Protein AF-A0A527UWH0-F1 (afdb_monomer_lite)

Secondary structure (DSSP, 8-state):
---EE----EE-TTSEEEEEEE-SSSEEEEEEEHHHHHHHHHHHHHHHHHHHHHTT---TTS-EEE-HHHHHT-

Sequence (74 aa):
MGLVFTGERGATERFELWLEAFDGTERVLVVTSTEAIEDFGLDAVREMASKKYDAGQLDEIGRVRVLTSDLQGR

Radius of gyration: 11.22 Å; chains: 1; bounding box: 28×26×22 Å

pLDDT: mean 81.57, std 10.72, range [53.5, 90.94]

Structure (mmCIF, N/CA/C/O backbone):
data_AF-A0A527UWH0-F1
#
_entry.id   AF-A0A527UWH0-F1
#
loop_
_atom_site.group_PDB
_atom_site.id
_atom_site.type_symbol
_atom_site.label_atom_id
_atom_site.label_alt_id
_atom_site.label_comp_id
_atom_site.label_asym_id
_atom_site.label_entity_id
_atom_site.label_seq_id
_atom_site.pdbx_PDB_ins_code
_atom_site.Cartn_x
_atom_site.Cartn_y
_atom_site.Cartn_z
_atom_site.occupancy
_atom_site.B_iso_or_equiv
_atom_site.auth_seq_id
_atom_site.auth_comp_id
_atom_site.auth_asym_id
_atom_site.auth_atom_id
_atom_site.pdbx_PDB_model_num
ATOM 1 N N . MET A 1 1 ? -10.546 -4.587 5.750 1.00 56.84 1 MET A N 1
ATOM 2 C CA . MET A 1 1 ? -11.202 -4.467 4.419 1.00 56.84 1 MET A CA 1
ATOM 3 C C . MET A 1 1 ? -10.081 -4.181 3.435 1.00 56.84 1 MET A C 1
ATOM 5 O O . MET A 1 1 ? -9.190 -3.434 3.800 1.00 56.84 1 MET A O 1
ATOM 9 N N . GLY A 1 2 ? -10.052 -4.823 2.266 1.00 68.19 2 GLY A N 1
ATOM 10 C CA . GLY A 1 2 ? -8.903 -4.702 1.358 1.00 68.19 2 GLY A CA 1
ATOM 11 C C . GLY A 1 2 ? -8.879 -3.366 0.616 1.00 68.19 2 GLY A C 1
ATOM 12 O O . GLY A 1 2 ? -9.924 -2.889 0.180 1.00 68.19 2 GLY A O 1
ATOM 13 N N . LEU A 1 3 ? -7.688 -2.793 0.442 1.00 81.31 3 LEU A N 1
ATOM 14 C CA . LEU A 1 3 ? -7.486 -1.600 -0.378 1.00 81.31 3 LEU A CA 1
ATOM 15 C C . LEU A 1 3 ? -7.769 -1.897 -1.859 1.00 81.31 3 LEU A C 1
ATOM 17 O O . LEU A 1 3 ? -7.142 -2.771 -2.462 1.00 81.31 3 LEU A O 1
ATOM 21 N N . VAL A 1 4 ? -8.677 -1.135 -2.469 1.00 83.38 4 VAL A N 1
ATOM 22 C CA . VAL A 1 4 ? -8.966 -1.195 -3.906 1.00 83.38 4 VAL A CA 1
ATOM 23 C C . VAL A 1 4 ? -8.154 -0.123 -4.622 1.00 83.38 4 VAL A C 1
ATOM 25 O O . VAL A 1 4 ? -8.442 1.064 -4.513 1.00 83.38 4 VAL A O 1
ATOM 28 N N . PHE A 1 5 ? -7.130 -0.531 -5.367 1.00 81.94 5 PHE A N 1
ATOM 29 C CA . PHE A 1 5 ? -6.261 0.391 -6.099 1.00 81.94 5 PHE A CA 1
ATOM 30 C C . PHE A 1 5 ? -6.947 0.880 -7.376 1.00 81.94 5 PHE A C 1
ATOM 32 O O . PHE A 1 5 ? -7.067 0.129 -8.343 1.00 81.94 5 PHE A O 1
ATOM 39 N N . THR A 1 6 ? -7.384 2.139 -7.381 1.00 73.38 6 THR A N 1
ATOM 40 C CA . THR A 1 6 ? -8.085 2.769 -8.514 1.00 73.38 6 THR A CA 1
ATOM 41 C C . THR A 1 6 ? -7.124 3.342 -9.551 1.00 73.38 6 THR A C 1
ATOM 43 O O . THR A 1 6 ? -7.492 3.484 -10.712 1.00 73.38 6 THR A O 1
ATOM 46 N N . GLY A 1 7 ? -5.871 3.563 -9.143 1.00 66.12 7 GLY A N 1
ATOM 47 C CA . GLY A 1 7 ? -4.769 3.973 -10.001 1.00 66.12 7 GLY A CA 1
ATOM 48 C C . GLY A 1 7 ? -4.764 5.465 -10.320 1.00 66.12 7 GLY A C 1
ATOM 49 O O . GLY A 1 7 ? -5.769 6.012 -10.735 1.00 66.12 7 GLY A O 1
ATOM 50 N N . GLU A 1 8 ? -3.591 6.073 -10.155 1.00 57.88 8 GLU A N 1
ATOM 51 C CA . GLU A 1 8 ? -2.952 7.034 -11.060 1.00 57.88 8 GLU A CA 1
ATOM 52 C C . GLU A 1 8 ? -1.511 7.213 -10.553 1.00 57.88 8 GLU A C 1
ATOM 54 O O . GLU A 1 8 ? -1.278 7.391 -9.360 1.00 57.88 8 GLU A O 1
ATOM 59 N N . ARG A 1 9 ? -0.528 7.049 -11.449 1.00 59.84 9 ARG A N 1
ATOM 60 C CA . ARG A 1 9 ? 0.908 7.153 -11.147 1.00 59.84 9 ARG A CA 1
ATOM 61 C C . ARG A 1 9 ? 1.285 8.632 -11.076 1.00 59.84 9 ARG A C 1
ATOM 63 O O . ARG A 1 9 ? 1.621 9.226 -12.096 1.00 59.84 9 ARG A O 1
ATOM 70 N N . GLY A 1 10 ? 1.253 9.222 -9.887 1.00 56.88 10 GLY A N 1
ATOM 71 C CA . GLY A 1 10 ? 1.916 10.503 -9.650 1.00 56.88 10 GLY A CA 1
ATOM 72 C C . GLY A 1 10 ? 3.399 10.257 -9.389 1.00 56.88 10 GLY A C 1
ATOM 73 O O . GLY A 1 10 ? 3.737 9.735 -8.330 1.00 56.88 10 GLY A O 1
ATOM 74 N N . ALA A 1 11 ? 4.276 10.577 -10.343 1.00 54.41 11 ALA A N 1
ATOM 75 C CA . ALA A 1 11 ? 5.718 10.599 -10.105 1.00 54.41 11 ALA A CA 1
ATOM 76 C C . ALA A 1 11 ? 6.106 11.988 -9.593 1.00 54.41 11 ALA A C 1
ATOM 78 O O . ALA A 1 11 ? 5.911 12.981 -10.295 1.00 54.41 11 ALA A O 1
ATOM 79 N N . THR A 1 12 ? 6.634 12.076 -8.375 1.00 55.75 12 THR A N 1
ATOM 80 C CA . THR A 1 12 ? 7.300 13.300 -7.918 1.00 55.75 12 THR A CA 1
ATOM 81 C C . THR A 1 12 ? 8.773 13.264 -8.331 1.00 55.75 12 THR A C 1
ATOM 83 O O . THR A 1 12 ? 9.340 12.200 -8.575 1.00 55.75 12 THR A O 1
ATOM 86 N N . GLU A 1 13 ? 9.430 14.427 -8.394 1.00 55.50 13 GLU A N 1
ATOM 87 C CA . GLU A 1 13 ? 10.844 14.586 -8.794 1.00 55.50 13 GLU A CA 1
ATOM 88 C C . GLU A 1 13 ? 11.859 13.813 -7.912 1.00 55.50 13 GLU A C 1
ATOM 90 O O . GLU A 1 13 ? 13.062 13.871 -8.156 1.00 55.50 13 GLU A O 1
ATOM 95 N N . ARG A 1 14 ? 11.402 13.081 -6.882 1.00 59.00 14 ARG A N 1
ATOM 96 C CA . ARG A 1 14 ? 12.222 12.389 -5.872 1.00 59.00 14 ARG A CA 1
ATOM 97 C C . ARG A 1 14 ? 12.129 10.857 -5.894 1.00 59.00 14 ARG A C 1
ATOM 99 O O . ARG A 1 14 ? 12.336 10.234 -4.862 1.00 59.00 14 ARG A O 1
ATOM 106 N N . PHE A 1 15 ? 11.875 10.237 -7.049 1.00 68.06 15 PHE A N 1
ATOM 107 C CA . PHE A 1 15 ? 11.841 8.764 -7.204 1.00 68.06 15 PHE A CA 1
ATOM 108 C C . PHE A 1 15 ? 10.729 8.053 -6.404 1.00 68.06 15 PHE A C 1
ATOM 110 O O . PHE A 1 15 ? 10.702 6.822 -6.322 1.00 68.06 15 PHE A O 1
ATOM 117 N N . GLU A 1 16 ? 9.796 8.825 -5.847 1.00 76.88 16 GLU A N 1
ATOM 118 C CA . GLU A 1 16 ? 8.619 8.340 -5.140 1.00 76.88 16 GLU A CA 1
ATOM 119 C C . GLU A 1 16 ? 7.412 8.358 -6.089 1.00 76.88 16 GLU A C 1
ATOM 121 O O . GLU A 1 16 ? 7.129 9.339 -6.781 1.00 76.88 16 GLU A O 1
ATOM 126 N N . LEU A 1 17 ? 6.698 7.242 -6.111 1.00 84.31 17 LEU A N 1
ATOM 127 C CA . LEU A 1 17 ? 5.470 7.002 -6.844 1.00 84.31 17 LEU A CA 1
ATOM 128 C C . LEU A 1 17 ? 4.303 6.949 -5.875 1.00 84.31 17 LEU A C 1
ATOM 130 O O . LEU A 1 17 ? 4.354 6.281 -4.840 1.00 84.31 17 LEU A O 1
ATOM 134 N N . TRP A 1 18 ? 3.228 7.637 -6.229 1.00 86.25 18 TRP A N 1
ATOM 135 C CA . TRP A 1 18 ? 1.986 7.590 -5.473 1.00 86.25 18 TRP A CA 1
ATOM 136 C C . TRP A 1 18 ? 0.995 6.677 -6.181 1.00 86.25 18 TRP A C 1
ATOM 138 O O . TRP A 1 18 ? 0.843 6.724 -7.402 1.00 86.25 18 TRP A O 1
ATOM 148 N N . LEU A 1 19 ? 0.351 5.820 -5.400 1.00 86.94 19 LEU A N 1
ATOM 149 C CA . LEU A 1 19 ? -0.711 4.926 -5.815 1.00 86.94 19 LEU A CA 1
ATOM 150 C C . LEU A 1 19 ? -1.951 5.284 -5.012 1.00 86.94 19 LEU A C 1
ATOM 152 O O . LEU A 1 19 ? -1.935 5.309 -3.782 1.00 86.94 19 LEU A O 1
ATOM 156 N N . GLU A 1 20 ? -3.036 5.537 -5.719 1.00 87.50 20 GLU A N 1
ATOM 157 C CA . GLU A 1 20 ? -4.320 5.778 -5.086 1.00 87.50 20 GLU A CA 1
ATOM 158 C C . GLU A 1 20 ? -5.042 4.460 -4.828 1.00 87.50 20 GLU A C 1
ATOM 160 O O . GLU A 1 20 ? -5.147 3.598 -5.711 1.00 87.50 20 GLU A O 1
ATOM 165 N N . ALA A 1 21 ? -5.536 4.324 -3.604 1.00 88.12 21 ALA A N 1
ATOM 166 C CA . ALA A 1 21 ? -6.361 3.228 -3.150 1.00 88.12 21 ALA A CA 1
ATOM 167 C C . ALA A 1 21 ? -7.637 3.749 -2.485 1.00 88.12 21 ALA A C 1
ATOM 169 O O . ALA A 1 21 ? -7.723 4.898 -2.059 1.00 88.12 21 ALA A O 1
ATOM 170 N N . PHE A 1 22 ? -8.640 2.889 -2.400 1.00 86.62 22 PHE A N 1
ATOM 171 C CA . PHE A 1 22 ? -9.911 3.165 -1.754 1.00 86.62 22 PHE A CA 1
ATOM 172 C C . PHE A 1 22 ? -10.217 2.031 -0.779 1.00 86.62 22 PHE A C 1
ATOM 174 O O . PHE A 1 22 ? -10.190 0.864 -1.172 1.00 86.62 22 PHE A O 1
ATOM 181 N N . ASP A 1 23 ? -10.478 2.354 0.484 1.00 84.00 23 ASP A N 1
ATOM 182 C CA . ASP A 1 23 ? -10.792 1.355 1.518 1.00 84.00 23 ASP A CA 1
ATOM 183 C C . ASP A 1 23 ? -12.293 0.994 1.566 1.00 84.00 23 ASP A C 1
ATOM 185 O O . ASP A 1 23 ? -12.691 0.058 2.258 1.00 84.00 23 ASP A O 1
ATOM 189 N N . GLY A 1 24 ? -13.125 1.722 0.810 1.00 81.19 24 GLY A N 1
ATOM 190 C CA . GLY A 1 24 ? -14.587 1.627 0.824 1.00 81.19 24 GLY A CA 1
ATOM 191 C C . GLY A 1 24 ? -15.278 2.886 1.357 1.00 81.19 24 GLY A C 1
ATOM 192 O O . GLY A 1 24 ? -16.449 3.108 1.046 1.00 81.19 24 GLY A O 1
ATOM 193 N N . THR A 1 25 ? -14.555 3.726 2.097 1.00 82.31 25 THR A N 1
ATOM 194 C CA . THR A 1 25 ? -15.069 4.930 2.764 1.00 82.31 25 THR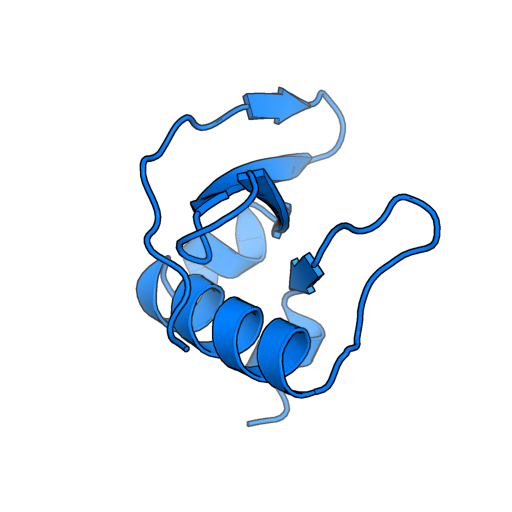 A CA 1
ATOM 195 C C . THR A 1 25 ? -14.301 6.175 2.328 1.00 82.31 25 THR A C 1
ATOM 197 O O . THR A 1 25 ? -14.901 7.206 2.022 1.00 82.31 25 THR A O 1
ATOM 200 N N . GLU A 1 26 ? -12.979 6.078 2.252 1.00 84.81 26 GLU A N 1
ATOM 201 C CA . GLU A 1 26 ? -12.061 7.175 1.996 1.00 84.81 26 GLU A CA 1
ATOM 202 C C . GLU A 1 26 ? -10.942 6.797 1.013 1.00 84.81 26 GLU A C 1
ATOM 204 O O . GLU A 1 26 ? -10.645 5.630 0.737 1.00 84.81 26 GLU A O 1
ATOM 209 N N . ARG A 1 27 ? -10.332 7.831 0.422 1.00 85.50 27 ARG A N 1
ATOM 210 C CA . ARG A 1 27 ? -9.169 7.675 -0.459 1.00 85.50 27 ARG A CA 1
ATOM 211 C C . ARG A 1 27 ? -7.923 7.515 0.398 1.00 85.50 27 ARG A C 1
ATOM 213 O O . ARG A 1 27 ? -7.587 8.397 1.181 1.00 85.50 27 ARG A O 1
ATOM 220 N N . VAL A 1 28 ? -7.208 6.427 0.169 1.00 86.69 28 VAL A N 1
ATOM 221 C CA . VAL A 1 28 ? -5.941 6.095 0.808 1.00 86.69 28 VAL A CA 1
ATOM 222 C C . VAL A 1 28 ? -4.818 6.319 -0.194 1.00 86.69 28 VAL A C 1
ATOM 224 O O . VAL A 1 28 ? -4.809 5.757 -1.289 1.00 86.69 28 VAL A O 1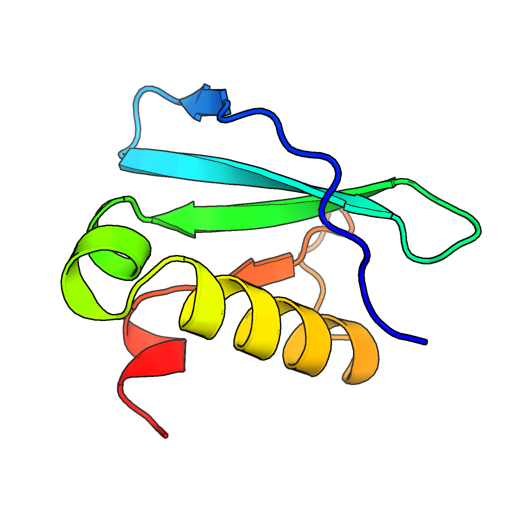
ATOM 227 N N . LEU A 1 29 ? -3.843 7.136 0.187 1.00 89.19 29 LEU A N 1
ATOM 228 C CA . LEU A 1 29 ? -2.639 7.356 -0.606 1.00 89.19 29 LEU A CA 1
ATOM 229 C C . LEU A 1 29 ? -1.557 6.371 -0.178 1.00 89.19 29 LEU A C 1
ATOM 231 O O . LEU A 1 29 ? -1.176 6.322 0.991 1.00 89.19 29 LEU A O 1
ATOM 235 N N . VAL A 1 30 ? -1.033 5.620 -1.139 1.00 89.44 30 VAL A N 1
ATOM 236 C CA . VAL A 1 30 ? 0.092 4.710 -0.947 1.00 89.44 30 VAL A CA 1
ATOM 237 C C . VAL A 1 30 ? 1.316 5.297 -1.636 1.00 89.44 30 VAL A C 1
ATOM 239 O O . VAL A 1 30 ? 1.307 5.546 -2.835 1.00 89.44 30 VAL A O 1
ATOM 242 N N . VAL A 1 31 ? 2.380 5.527 -0.879 1.00 89.50 31 VAL A N 1
ATOM 243 C CA . VAL A 1 31 ? 3.660 6.032 -1.375 1.00 89.50 31 VAL A CA 1
ATOM 244 C C . VAL A 1 31 ? 4.626 4.863 -1.485 1.00 89.50 31 VAL A C 1
ATOM 246 O O . VAL A 1 31 ? 4.823 4.120 -0.524 1.00 89.50 31 VAL A O 1
ATOM 249 N N . THR A 1 32 ? 5.239 4.701 -2.649 1.00 88.50 32 THR A N 1
ATOM 250 C CA . THR A 1 32 ? 6.249 3.675 -2.903 1.00 88.50 32 THR A CA 1
ATOM 251 C C . THR A 1 32 ? 7.386 4.223 -3.752 1.00 88.50 32 THR A C 1
ATOM 253 O O . THR A 1 32 ? 7.264 5.305 -4.310 1.00 88.50 32 THR A O 1
ATOM 256 N N . SER A 1 33 ? 8.493 3.500 -3.866 1.00 86.25 33 SER A N 1
ATOM 257 C CA . SER A 1 33 ? 9.601 3.884 -4.747 1.00 86.25 33 SER A CA 1
ATOM 258 C C . SER A 1 33 ? 9.480 3.178 -6.093 1.00 86.25 33 SER A C 1
ATOM 260 O O . SER A 1 33 ? 9.003 2.044 -6.150 1.00 86.25 33 SER A O 1
ATOM 262 N N . THR A 1 34 ? 9.959 3.800 -7.173 1.00 83.94 34 THR A N 1
ATOM 263 C CA . THR A 1 34 ? 10.025 3.133 -8.489 1.00 83.94 34 THR A CA 1
ATOM 264 C C . THR A 1 34 ? 10.793 1.814 -8.407 1.00 83.94 34 THR A C 1
ATOM 266 O O . THR A 1 34 ? 10.281 0.793 -8.851 1.00 83.94 34 THR A O 1
ATOM 269 N N . GLU A 1 35 ? 11.930 1.814 -7.706 1.00 85.06 35 GLU A N 1
ATOM 270 C CA . GLU A 1 35 ? 12.745 0.621 -7.440 1.00 85.06 35 GLU A CA 1
ATOM 271 C C . GLU A 1 35 ? 11.933 -0.507 -6.780 1.00 85.06 35 GLU A C 1
ATOM 273 O O . GLU A 1 35 ? 12.016 -1.655 -7.186 1.00 85.06 35 GLU A O 1
ATOM 278 N N . ALA A 1 36 ? 11.038 -0.194 -5.835 1.00 86.38 36 ALA A N 1
ATOM 279 C CA . ALA A 1 36 ? 10.204 -1.210 -5.186 1.00 86.38 36 ALA A CA 1
ATOM 280 C C . ALA A 1 36 ? 9.263 -1.915 -6.170 1.00 86.38 36 ALA A C 1
ATOM 282 O O . ALA A 1 36 ? 9.024 -3.117 -6.055 1.00 86.38 36 ALA A O 1
ATOM 283 N N . ILE A 1 37 ? 8.737 -1.176 -7.146 1.00 86.38 37 ILE A N 1
ATOM 284 C CA . ILE A 1 37 ? 7.890 -1.742 -8.195 1.00 86.38 37 ILE A CA 1
ATOM 285 C C . ILE A 1 37 ? 8.734 -2.524 -9.204 1.00 86.38 37 ILE A C 1
ATOM 287 O O . ILE A 1 37 ? 8.275 -3.558 -9.682 1.00 86.38 37 ILE A O 1
ATOM 291 N N . GLU A 1 38 ? 9.927 -2.042 -9.547 1.00 85.38 38 GLU A N 1
ATOM 292 C CA . GLU A 1 38 ? 10.816 -2.700 -10.511 1.00 85.38 38 GLU A CA 1
ATOM 293 C C . GLU A 1 38 ? 11.403 -4.010 -9.963 1.00 85.38 38 GLU A C 1
ATOM 295 O O . GLU A 1 38 ? 11.395 -5.012 -10.675 1.00 85.38 38 GLU A O 1
ATOM 300 N N . ASP A 1 39 ? 11.821 -4.039 -8.695 1.00 87.38 39 ASP A N 1
ATOM 301 C CA . ASP A 1 39 ? 12.415 -5.216 -8.051 1.00 87.38 39 ASP A CA 1
ATOM 302 C C . ASP A 1 39 ? 11.379 -6.267 -7.622 1.00 87.38 39 ASP A C 1
ATOM 304 O O . ASP A 1 39 ? 11.601 -7.466 -7.795 1.00 87.38 39 ASP A O 1
ATOM 308 N N . PHE A 1 40 ? 10.241 -5.846 -7.055 1.00 88.25 40 PHE A N 1
ATOM 309 C CA . PHE A 1 40 ? 9.267 -6.765 -6.436 1.00 88.25 40 PHE A CA 1
ATOM 310 C C . PHE A 1 40 ? 7.934 -6.852 -7.179 1.00 88.25 40 PHE A C 1
ATOM 312 O O . PHE A 1 40 ? 7.121 -7.739 -6.910 1.00 88.25 40 PHE A O 1
ATOM 319 N N . GLY A 1 41 ? 7.689 -5.941 -8.116 1.00 87.94 41 GLY A N 1
ATOM 320 C CA . GLY A 1 41 ? 6.419 -5.835 -8.813 1.00 87.94 41 GLY A CA 1
ATOM 321 C C . GLY A 1 41 ? 5.369 -5.030 -8.047 1.00 87.94 41 GLY A C 1
ATOM 322 O O . GLY A 1 41 ? 5.329 -4.952 -6.817 1.00 87.94 41 GLY A O 1
ATOM 323 N N . LEU A 1 42 ? 4.439 -4.457 -8.813 1.00 85.50 42 LEU A N 1
ATOM 324 C CA . LEU A 1 42 ? 3.334 -3.658 -8.281 1.00 85.50 42 LEU A CA 1
ATOM 325 C C . LEU A 1 42 ? 2.416 -4.462 -7.346 1.00 85.50 42 LEU A C 1
ATOM 327 O O . LEU A 1 42 ? 1.844 -3.899 -6.418 1.00 85.50 42 LEU A O 1
ATOM 331 N N . ASP A 1 43 ? 2.264 -5.764 -7.587 1.00 88.06 43 ASP A N 1
ATOM 332 C CA . ASP A 1 43 ? 1.3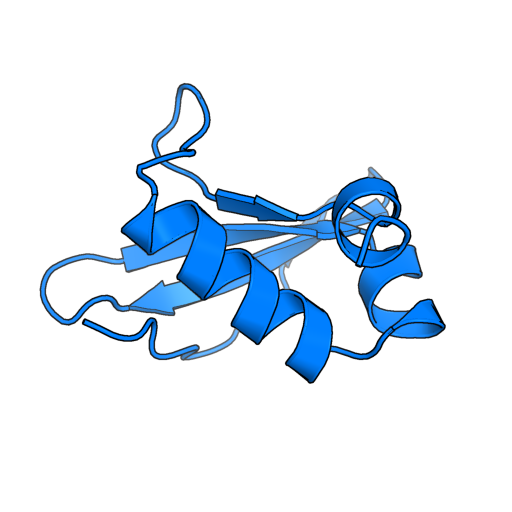88 -6.631 -6.794 1.00 88.06 43 ASP A CA 1
ATOM 333 C C . ASP A 1 43 ? 1.910 -6.805 -5.359 1.00 88.06 43 ASP A C 1
ATOM 335 O O . ASP A 1 43 ? 1.167 -6.617 -4.396 1.00 88.06 43 ASP A O 1
ATOM 339 N N . ALA A 1 44 ? 3.222 -7.018 -5.209 1.00 88.56 44 ALA A N 1
ATOM 340 C CA . ALA A 1 44 ? 3.875 -7.101 -3.905 1.00 88.56 44 ALA A CA 1
ATOM 341 C C . ALA A 1 44 ? 3.754 -5.784 -3.123 1.00 88.56 44 ALA A C 1
ATOM 343 O O . ALA A 1 44 ? 3.465 -5.797 -1.924 1.00 88.56 44 ALA A O 1
ATOM 344 N N . VAL A 1 45 ? 3.908 -4.645 -3.808 1.00 88.94 45 VAL A N 1
ATOM 345 C CA . VAL A 1 45 ? 3.708 -3.314 -3.218 1.00 88.94 45 VAL A CA 1
ATOM 346 C C . VAL A 1 45 ? 2.270 -3.135 -2.730 1.00 88.94 45 VAL A C 1
ATOM 348 O O . VAL A 1 45 ? 2.058 -2.678 -1.609 1.00 88.94 45 VAL A O 1
ATOM 351 N N . ARG A 1 46 ? 1.276 -3.513 -3.542 1.00 88.62 46 ARG A N 1
ATOM 352 C CA . ARG A 1 46 ? -0.151 -3.411 -3.191 1.00 88.62 46 ARG A CA 1
ATOM 353 C C . ARG A 1 46 ? -0.511 -4.275 -1.992 1.00 88.62 46 ARG A C 1
ATOM 355 O O . ARG A 1 46 ? -1.205 -3.819 -1.086 1.00 88.62 46 ARG A O 1
ATOM 362 N N . GLU A 1 47 ? -0.021 -5.507 -1.970 1.00 89.88 47 GLU A N 1
ATOM 363 C CA . GLU A 1 47 ? -0.278 -6.431 -0.873 1.00 89.88 47 GLU A CA 1
ATOM 364 C C . GLU A 1 47 ? 0.372 -5.945 0.428 1.00 89.88 47 GLU A C 1
ATOM 366 O O . GLU A 1 47 ? -0.268 -5.945 1.482 1.00 89.88 47 GLU A O 1
ATOM 371 N N . MET A 1 48 ? 1.619 -5.467 0.359 1.00 90.56 48 MET A N 1
ATOM 372 C CA . MET A 1 48 ? 2.299 -4.878 1.512 1.00 90.56 48 MET A CA 1
ATOM 373 C C . MET A 1 48 ? 1.586 -3.613 1.997 1.00 90.56 48 MET A C 1
ATOM 375 O O . MET A 1 48 ? 1.398 -3.436 3.198 1.00 90.56 48 MET A O 1
ATOM 379 N N . ALA A 1 49 ? 1.129 -2.763 1.079 1.00 89.62 49 ALA A N 1
ATOM 380 C CA . ALA A 1 49 ? 0.359 -1.576 1.420 1.00 89.62 49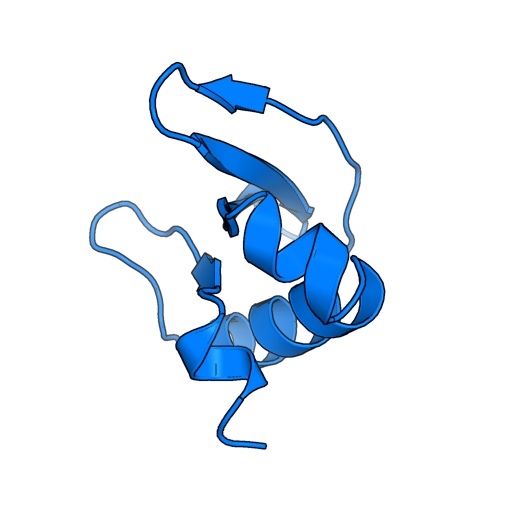 ALA A CA 1
ATOM 381 C C . ALA A 1 49 ? -0.939 -1.934 2.152 1.00 89.62 49 ALA A C 1
ATOM 383 O O . ALA A 1 49 ? -1.234 -1.337 3.184 1.00 89.62 49 ALA A O 1
ATOM 384 N N . SER A 1 50 ? -1.680 -2.943 1.680 1.00 89.44 50 SER A N 1
ATOM 385 C CA . SER A 1 50 ? -2.886 -3.405 2.376 1.00 89.44 50 SER A CA 1
ATOM 386 C C . SER A 1 50 ? -2.557 -3.922 3.775 1.00 89.44 50 SER A C 1
ATOM 388 O O . SER A 1 50 ? -3.234 -3.557 4.727 1.00 89.44 50 SER A O 1
ATOM 390 N N . LYS A 1 51 ? -1.478 -4.701 3.935 1.00 89.88 51 LYS A N 1
ATOM 391 C CA . LYS A 1 51 ? -1.048 -5.194 5.254 1.00 89.88 51 LYS A CA 1
ATOM 392 C C . LYS A 1 51 ? -0.707 -4.064 6.218 1.00 89.88 51 LYS A C 1
ATOM 394 O O . LYS A 1 51 ? -1.126 -4.099 7.370 1.00 89.88 51 LYS A O 1
ATOM 399 N N . LYS A 1 52 ? 0.042 -3.063 5.754 1.00 90.25 52 LYS A N 1
ATOM 400 C CA . LYS A 1 52 ? 0.389 -1.886 6.558 1.00 90.25 52 LYS A CA 1
ATOM 401 C C . LYS A 1 52 ? -0.839 -1.066 6.929 1.00 90.25 52 LYS A C 1
ATOM 403 O O . LYS A 1 52 ? -0.940 -0.612 8.065 1.00 90.25 52 LYS A O 1
ATOM 408 N N . TYR A 1 53 ? -1.768 -0.914 5.993 1.00 88.94 53 TYR A N 1
ATOM 409 C CA . TYR A 1 53 ? -3.028 -0.222 6.220 1.00 88.94 53 TYR A CA 1
ATOM 410 C C . TYR A 1 53 ? -3.883 -0.926 7.281 1.00 88.94 53 TYR A C 1
ATOM 412 O O . TYR A 1 53 ? -4.258 -0.295 8.265 1.00 88.94 53 TYR A O 1
ATOM 420 N N . ASP A 1 54 ? -4.102 -2.241 7.156 1.00 87.56 54 ASP A N 1
ATOM 421 C CA . ASP A 1 54 ? -4.812 -3.038 8.170 1.00 87.56 54 ASP A CA 1
ATOM 422 C C . ASP A 1 54 ? -4.084 -3.024 9.534 1.00 87.56 54 ASP A C 1
ATOM 424 O O . ASP A 1 54 ? -4.725 -3.113 10.580 1.00 87.56 54 ASP A O 1
ATOM 428 N N . ALA A 1 55 ? -2.755 -2.867 9.549 1.00 88.50 55 ALA A N 1
ATOM 429 C CA . ALA A 1 55 ? -1.960 -2.712 10.770 1.00 88.50 55 ALA A CA 1
ATOM 430 C C . ALA A 1 55 ? -1.958 -1.281 11.349 1.00 88.50 55 ALA A C 1
ATOM 432 O O 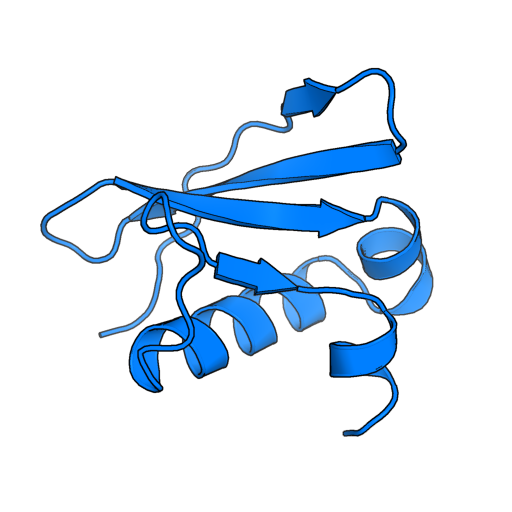. ALA A 1 55 ? -1.313 -1.044 12.371 1.00 88.50 55 ALA A O 1
ATOM 433 N N . GLY A 1 56 ? -2.629 -0.317 10.706 1.00 87.88 56 GLY A N 1
ATOM 434 C CA . GLY A 1 56 ? -2.637 1.089 11.120 1.00 87.88 56 GLY A CA 1
ATOM 435 C C . GLY A 1 56 ? -1.282 1.794 10.975 1.00 87.88 56 GLY A C 1
ATOM 436 O O . GLY A 1 56 ? -1.051 2.821 11.609 1.00 87.88 56 GLY A O 1
ATOM 437 N N . GLN A 1 57 ? -0.370 1.254 10.160 1.00 88.19 57 GLN A N 1
ATOM 438 C CA . GLN A 1 57 ? 0.960 1.816 9.907 1.00 88.19 57 GLN A CA 1
ATOM 439 C C . GLN A 1 57 ? 0.891 2.929 8.856 1.00 88.19 57 GLN A C 1
ATOM 441 O O . GLN A 1 57 ? 1.355 2.782 7.721 1.00 88.19 57 GLN A O 1
ATOM 446 N N . LEU A 1 58 ? 0.278 4.038 9.257 1.00 87.81 58 LEU A N 1
ATOM 447 C CA . LEU A 1 58 ? 0.126 5.243 8.453 1.00 87.81 58 LEU A CA 1
ATOM 448 C C . LEU A 1 58 ? 1.167 6.294 8.855 1.00 87.81 58 LEU A C 1
ATOM 450 O O . LEU A 1 58 ? 1.553 6.399 10.017 1.00 87.81 58 LEU A O 1
ATOM 454 N N . ASP A 1 59 ? 1.617 7.068 7.875 1.00 85.25 59 ASP A N 1
ATOM 455 C CA . ASP A 1 59 ? 2.473 8.238 8.070 1.00 85.25 59 ASP A CA 1
ATOM 456 C C . ASP A 1 59 ? 1.668 9.415 8.665 1.00 85.25 59 ASP A C 1
ATOM 458 O O . ASP A 1 59 ? 0.437 9.361 8.733 1.00 85.25 59 ASP A O 1
ATOM 462 N N . GLU A 1 60 ? 2.329 10.510 9.052 1.00 81.75 60 GLU A N 1
ATOM 463 C CA . GLU A 1 60 ? 1.717 11.652 9.766 1.00 81.75 60 GLU A CA 1
ATOM 464 C C . GLU A 1 60 ? 0.576 12.333 8.986 1.00 81.75 60 GLU A C 1
ATOM 466 O O . GLU A 1 60 ? -0.253 13.041 9.555 1.00 81.75 60 GLU A O 1
ATOM 471 N N . ILE A 1 61 ? 0.518 12.096 7.674 1.00 82.38 61 ILE A N 1
ATOM 472 C CA . ILE A 1 61 ? -0.484 12.637 6.748 1.00 82.38 61 ILE A CA 1
ATOM 473 C C . ILE A 1 61 ? -1.514 11.562 6.330 1.00 82.38 61 ILE A C 1
ATOM 475 O O . ILE A 1 61 ? -2.208 11.729 5.330 1.00 82.38 61 ILE A O 1
ATOM 479 N N . GLY A 1 62 ? -1.589 10.429 7.040 1.00 83.69 62 GLY A N 1
ATOM 480 C CA . GLY A 1 62 ? -2.559 9.353 6.784 1.00 83.69 62 GLY A CA 1
ATOM 481 C C . GLY A 1 62 ? -2.254 8.493 5.551 1.00 83.69 62 GLY A C 1
ATOM 482 O O . GLY A 1 62 ? -3.156 7.905 4.961 1.00 83.69 62 GLY A O 1
ATOM 483 N N . ARG A 1 63 ? -0.988 8.438 5.121 1.00 88.12 63 ARG A N 1
ATOM 484 C CA . ARG A 1 63 ? -0.556 7.717 3.909 1.00 88.12 63 ARG A CA 1
ATOM 485 C C . ARG A 1 63 ? 0.138 6.414 4.269 1.00 88.12 63 ARG A C 1
ATOM 487 O O . 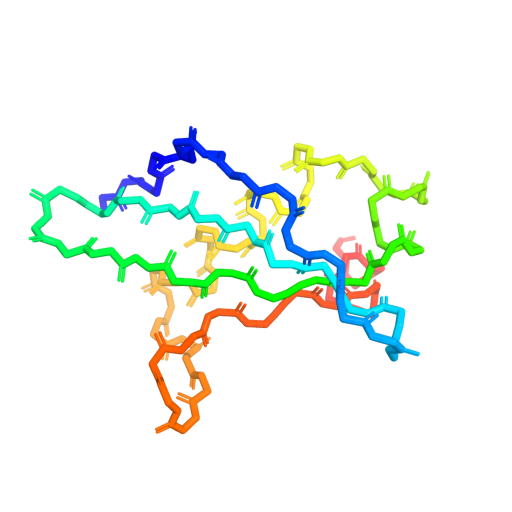ARG A 1 63 ? 0.835 6.345 5.274 1.00 88.12 63 ARG A O 1
ATOM 494 N N . VAL A 1 64 ? 0.030 5.405 3.415 1.00 90.94 64 VAL A N 1
ATOM 495 C CA . VAL A 1 64 ? 0.757 4.142 3.585 1.00 90.94 64 VAL A CA 1
ATOM 496 C C . VAL A 1 64 ? 2.085 4.226 2.845 1.00 90.94 64 VAL A C 1
ATOM 498 O O . VAL A 1 64 ? 2.089 4.412 1.633 1.00 90.94 64 VAL A O 1
ATOM 501 N N . ARG A 1 65 ? 3.217 4.052 3.532 1.00 90.69 65 ARG A N 1
ATOM 502 C CA . ARG A 1 65 ? 4.537 4.032 2.881 1.00 90.69 65 ARG A CA 1
ATOM 503 C C . ARG A 1 65 ? 5.067 2.606 2.731 1.00 90.69 65 ARG A C 1
ATOM 505 O O . ARG A 1 65 ? 5.233 1.896 3.726 1.00 90.69 65 ARG A O 1
ATOM 512 N N . VAL A 1 66 ? 5.365 2.211 1.495 1.00 89.69 66 VAL A N 1
ATOM 513 C CA . VAL A 1 66 ? 5.937 0.905 1.139 1.00 89.69 66 VAL A CA 1
ATOM 514 C C . VAL A 1 66 ? 7.281 1.101 0.451 1.00 89.69 66 VAL A C 1
ATOM 516 O O . VAL A 1 66 ? 7.339 1.534 -0.700 1.00 89.69 66 VAL A O 1
ATOM 519 N N . LEU A 1 67 ? 8.358 0.765 1.155 1.00 86.56 67 LEU A N 1
ATOM 520 C CA . LEU A 1 67 ? 9.726 0.850 0.649 1.00 86.56 67 LEU A CA 1
ATOM 521 C C . LEU A 1 67 ? 10.237 -0.529 0.219 1.00 86.56 67 LEU A C 1
ATOM 523 O O . LEU A 1 67 ? 9.706 -1.560 0.632 1.00 86.56 67 LEU A O 1
ATOM 527 N N . THR A 1 68 ? 11.320 -0.559 -0.556 1.00 85.88 68 THR A N 1
ATOM 528 C CA . THR A 1 68 ? 12.029 -1.803 -0.904 1.00 85.88 68 THR A CA 1
ATOM 529 C C . THR A 1 68 ? 12.414 -2.608 0.334 1.00 85.88 68 THR A C 1
ATOM 531 O O . THR A 1 68 ? 12.240 -3.823 0.351 1.00 85.88 68 THR A O 1
ATOM 534 N N . SER A 1 69 ? 12.850 -1.948 1.411 1.00 85.69 69 SER A N 1
ATOM 535 C CA . SER A 1 69 ? 13.190 -2.611 2.677 1.00 85.69 69 SER A CA 1
ATOM 536 C C . SER A 1 69 ? 12.011 -3.353 3.317 1.00 85.69 69 SER A C 1
ATOM 538 O O . SER A 1 69 ? 12.219 -4.388 3.944 1.00 85.69 69 SER A O 1
ATOM 540 N N . ASP A 1 70 ? 10.777 -2.866 3.136 1.00 83.25 70 ASP A N 1
ATOM 541 C CA . ASP A 1 70 ? 9.578 -3.553 3.634 1.00 83.25 70 ASP A CA 1
ATOM 542 C C . ASP A 1 70 ? 9.303 -4.849 2.861 1.00 83.25 70 ASP A C 1
ATOM 544 O O . ASP A 1 70 ? 8.744 -5.797 3.405 1.00 83.25 70 ASP A O 1
ATOM 548 N N . LEU A 1 71 ? 9.700 -4.891 1.588 1.00 82.88 71 LEU A N 1
ATOM 549 C CA . LEU A 1 71 ? 9.494 -6.026 0.692 1.00 82.88 71 LEU A CA 1
ATOM 550 C C . LEU A 1 71 ? 10.635 -7.050 0.779 1.00 82.88 71 LEU A C 1
ATOM 552 O O . LEU A 1 71 ? 10.391 -8.241 0.607 1.00 82.88 71 LEU A O 1
ATOM 556 N N . GLN A 1 72 ? 11.855 -6.605 1.098 1.00 78.75 72 GLN A N 1
ATOM 557 C CA . GLN A 1 72 ? 13.029 -7.464 1.303 1.00 78.75 72 GLN A CA 1
ATOM 558 C C . GLN A 1 72 ? 12.953 -8.311 2.581 1.00 78.75 72 GLN A C 1
ATOM 560 O O . GLN A 1 72 ? 13.542 -9.385 2.632 1.00 78.75 72 GLN A O 1
ATOM 565 N N . GLY A 1 73 ? 12.253 -7.841 3.618 1.00 65.81 73 GLY A N 1
ATOM 566 C CA . GLY A 1 73 ? 12.174 -8.509 4.924 1.00 65.81 73 GLY A CA 1
ATOM 567 C C . GLY A 1 73 ? 11.118 -9.614 5.042 1.00 65.81 73 GLY A C 1
ATOM 568 O O . GLY A 1 73 ? 10.695 -9.902 6.160 1.00 65.81 73 GLY A O 1
ATOM 569 N N . ARG A 1 74 ? 10.637 -10.164 3.922 1.00 53.50 74 ARG A N 1
ATOM 570 C CA . ARG A 1 74 ? 9.470 -11.052 3.865 1.00 53.50 74 ARG A CA 1
ATOM 571 C C . ARG A 1 74 ? 9.806 -12.540 3.926 1.00 53.50 74 ARG A C 1
ATOM 573 O O . ARG A 1 74 ? 10.813 -12.951 3.313 1.00 53.50 74 ARG A O 1
#

Foldseek 3Di:
DAWAFPDDWDDDPPQKTWTWTDPPPDIEIEIEGPVLCVVPNPVLSRVLQRVCVVVVVADPVRYRYDYNVSSVVD